Protein AF-A0A8S3JH93-F1 (afdb_monomer_lite)

InterPro domains:
  IPR000608 Ubiquitin-conjugating (UBC), catalytic core domain [PF00179] (3-40)
  IPR000608 Ubiquitin-conjugating (UBC), catalytic core domain [PS50127] (1-40)
  IPR016135 Ubiquitin-conjugating enzyme/RWD-like [G3DSA:3.10.110.10] (1-40)
  IPR016135 Ubiquitin-conjugating enzyme/RWD-like [SSF54495] (2-40)
  IPR050113 Ubiquitin-conjugating enzyme E2-like [PTHR24067] (2-40)

Radius of gyration: 13.34 Å; chains: 1; bounding box: 27×11×37 Å

Foldseek 3Di:
DDPQKDWDWDAQDPPDPRHRHTDIDIWGHDPPPPVDGTDD

Organism: NCBI:txid392030

Sequence (40 aa):
SNPYAWNVILVGPPDTLYEGGFFKARLDFPKEYPIKPPKM

Structure (mmCIF, N/CA/C/O backbone):
data_AF-A0A8S3JH93-F1
#
_entry.id   AF-A0A8S3JH93-F1
#
loop_
_atom_site.group_PDB
_atom_site.id
_atom_site.type_symbol
_atom_site.labe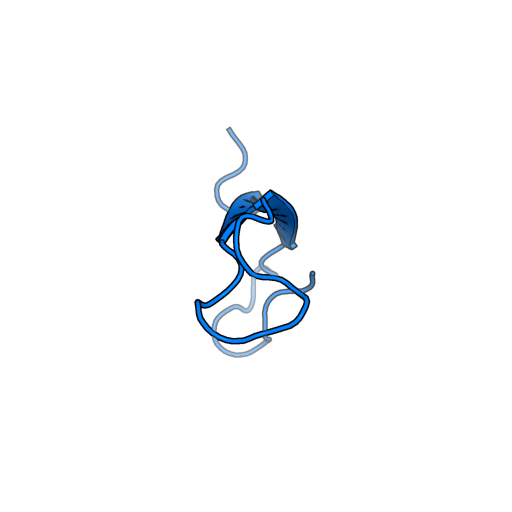l_atom_id
_atom_site.label_alt_id
_atom_site.label_comp_id
_atom_site.label_asym_id
_atom_site.label_entity_id
_atom_site.label_seq_id
_atom_site.pdbx_PDB_ins_code
_atom_site.Cartn_x
_atom_site.Cartn_y
_atom_site.Cartn_z
_atom_site.occupancy
_atom_site.B_iso_or_equiv
_atom_site.auth_seq_id
_atom_site.auth_comp_id
_atom_site.auth_asym_id
_atom_site.auth_atom_id
_atom_site.pdbx_PDB_model_num
ATOM 1 N N . SER A 1 1 ? -5.511 2.902 -21.044 1.00 72.12 1 SER A N 1
ATOM 2 C CA . SER A 1 1 ? -5.212 2.881 -19.596 1.00 72.12 1 SER A CA 1
ATOM 3 C C . SER A 1 1 ? -3.701 2.831 -19.417 1.00 72.12 1 SER A C 1
ATOM 5 O O . SER A 1 1 ? -3.031 2.275 -20.277 1.00 72.12 1 SER A O 1
ATOM 7 N N . ASN A 1 2 ? -3.146 3.460 -18.374 1.00 87.88 2 ASN A N 1
ATOM 8 C CA . ASN A 1 2 ? -1.709 3.387 -18.078 1.00 87.88 2 ASN A CA 1
ATOM 9 C C . ASN A 1 2 ? -1.456 2.218 -17.105 1.00 87.88 2 ASN A C 1
ATOM 11 O O . ASN A 1 2 ? -1.806 2.360 -15.935 1.00 87.88 2 ASN A O 1
ATOM 15 N N . PRO A 1 3 ? -0.873 1.086 -17.542 1.00 89.44 3 PRO A N 1
ATOM 16 C CA . PRO A 1 3 ? -0.669 -0.078 -16.677 1.00 89.44 3 PRO A CA 1
ATOM 17 C C . PRO A 1 3 ? 0.389 0.147 -15.588 1.00 89.44 3 PRO A C 1
ATOM 19 O O . PRO A 1 3 ? 0.480 -0.658 -14.669 1.00 89.44 3 PRO A O 1
ATOM 22 N N . TYR A 1 4 ? 1.169 1.228 -15.670 1.00 95.50 4 TYR A N 1
ATOM 23 C CA . TYR A 1 4 ? 2.198 1.580 -14.691 1.00 95.50 4 TYR A CA 1
ATOM 24 C C . TYR A 1 4 ? 1.693 2.512 -13.582 1.00 95.50 4 TYR A C 1
ATOM 26 O O . TYR A 1 4 ? 2.467 2.858 -12.700 1.00 95.50 4 TYR A O 1
ATOM 34 N N . ALA A 1 5 ? 0.428 2.941 -13.618 1.00 96.06 5 ALA A N 1
ATOM 35 C CA . ALA A 1 5 ? -0.164 3.801 -12.594 1.00 96.06 5 ALA A CA 1
ATOM 36 C C . ALA A 1 5 ? -1.354 3.087 -11.950 1.00 96.06 5 ALA A C 1
ATOM 38 O O . ALA A 1 5 ? -2.377 2.859 -12.600 1.00 96.06 5 ALA A O 1
ATOM 39 N N . TRP A 1 6 ? -1.204 2.692 -10.690 1.00 96.19 6 TRP A N 1
ATOM 40 C CA . TRP A 1 6 ? -2.198 1.914 -9.954 1.00 96.19 6 TRP A CA 1
ATOM 41 C C . TRP A 1 6 ? -2.841 2.779 -8.882 1.00 96.19 6 TRP A C 1
ATOM 43 O O . TRP A 1 6 ? -2.147 3.461 -8.134 1.00 96.19 6 TRP A O 1
ATOM 53 N N . ASN A 1 7 ? -4.166 2.722 -8.778 1.00 96.50 7 ASN A N 1
ATOM 54 C CA . ASN A 1 7 ? -4.886 3.293 -7.646 1.00 96.50 7 ASN A CA 1
ATOM 55 C C . ASN A 1 7 ? -5.158 2.174 -6.645 1.00 96.50 7 ASN A C 1
ATOM 57 O O . ASN A 1 7 ? -5.746 1.156 -7.012 1.00 96.50 7 ASN A O 1
ATOM 61 N N . VAL A 1 8 ? -4.742 2.368 -5.398 1.00 96.50 8 VAL A N 1
ATOM 62 C CA . VAL A 1 8 ? -4.918 1.397 -4.317 1.00 96.50 8 VAL A CA 1
ATOM 63 C C . VAL A 1 8 ? -5.701 2.020 -3.169 1.00 96.50 8 VAL A C 1
ATOM 65 O O . VAL A 1 8 ? -5.656 3.231 -2.940 1.00 96.50 8 VAL A O 1
ATOM 68 N N . ILE A 1 9 ? -6.436 1.176 -2.452 1.00 97.19 9 ILE A N 1
ATOM 69 C CA . ILE A 1 9 ? -7.135 1.542 -1.226 1.00 97.19 9 ILE A CA 1
ATOM 70 C C . ILE A 1 9 ? -6.504 0.746 -0.094 1.00 97.19 9 ILE A C 1
ATOM 72 O O . ILE A 1 9 ? -6.494 -0.483 -0.133 1.00 97.19 9 ILE A O 1
ATOM 76 N N . LEU A 1 10 ? -5.980 1.450 0.902 1.00 96.69 10 LEU A N 1
ATOM 77 C CA . LEU A 1 10 ? -5.516 0.861 2.147 1.00 96.69 10 LEU A CA 1
ATOM 78 C C . LEU A 1 10 ? -6.667 0.920 3.145 1.00 96.69 10 LEU A C 1
ATOM 80 O O . LEU A 1 10 ? -7.241 1.986 3.378 1.00 96.69 10 LEU A O 1
ATOM 84 N N . VAL A 1 11 ? -7.006 -0.233 3.711 1.00 97.88 11 VAL A N 1
ATOM 85 C CA . VAL A 1 11 ? -8.008 -0.340 4.770 1.00 97.88 11 VAL A CA 1
ATOM 86 C C . VAL A 1 11 ? -7.279 -0.330 6.102 1.00 97.88 11 VAL A C 1
ATOM 88 O O . VAL A 1 11 ? -6.313 -1.071 6.293 1.00 97.88 11 VAL A O 1
ATOM 91 N N . GLY A 1 12 ? -7.729 0.537 6.999 1.00 97.88 12 GLY A N 1
ATOM 92 C CA . GLY A 1 12 ? -7.191 0.638 8.343 1.00 97.88 12 GLY A CA 1
ATOM 93 C C . GLY A 1 12 ? -7.331 -0.676 9.115 1.00 97.88 12 GLY A C 1
ATOM 94 O O . GLY A 1 12 ? -8.444 -1.205 9.177 1.00 97.88 12 GLY A O 1
ATOM 95 N N . PRO A 1 13 ? -6.245 -1.215 9.696 1.00 98.12 13 PRO A N 1
ATOM 96 C CA . PRO A 1 13 ? -6.311 -2.447 10.473 1.00 98.12 13 PRO A CA 1
ATOM 97 C C . PRO A 1 13 ? -7.191 -2.292 11.723 1.00 98.12 13 PRO A C 1
ATOM 99 O O . PRO A 1 13 ? -7.221 -1.195 12.295 1.00 98.12 13 PRO A O 1
ATOM 102 N N . PRO A 1 14 ? -7.851 -3.373 12.174 1.00 97.44 14 PRO A N 1
ATOM 103 C CA . PRO A 1 14 ? -8.566 -3.378 13.446 1.00 97.44 14 PRO A CA 1
ATOM 104 C C . PRO A 1 14 ? -7.609 -3.170 14.623 1.00 97.44 14 PRO A C 1
ATOM 106 O O . PRO A 1 14 ? -6.409 -3.435 14.506 1.00 97.44 14 PRO A O 1
ATOM 109 N N . ASP A 1 15 ? -8.145 -2.689 15.742 1.00 96.88 15 ASP A N 1
ATOM 110 C CA . ASP A 1 15 ? -7.425 -2.419 16.991 1.00 96.88 15 ASP A CA 1
ATOM 111 C C . ASP A 1 15 ? -6.291 -1.386 16.837 1.00 96.88 15 ASP A C 1
ATOM 113 O O . ASP A 1 15 ? -5.309 -1.368 17.584 1.00 96.88 15 ASP A O 1
ATOM 117 N N . THR A 1 16 ? -6.423 -0.486 15.859 1.00 97.88 16 THR A N 1
ATOM 118 C CA . THR A 1 16 ? -5.519 0.654 15.657 1.00 97.88 16 THR A CA 1
ATOM 119 C C . THR A 1 16 ? -6.308 1.955 15.563 1.00 97.88 16 THR A C 1
ATOM 121 O O . THR A 1 16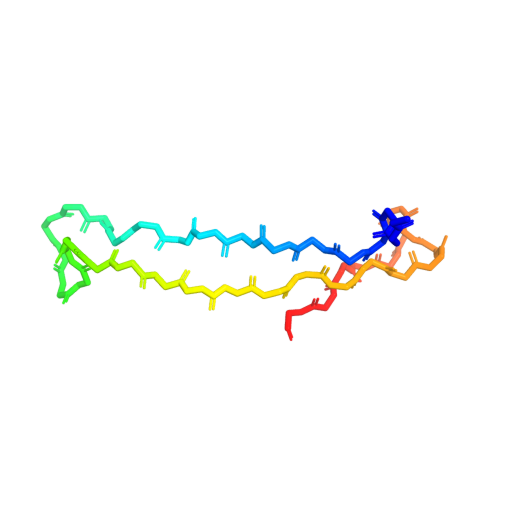 ? -7.499 1.959 15.271 1.00 97.88 16 THR A O 1
ATOM 124 N N . LEU A 1 17 ? -5.633 3.098 15.712 1.00 97.75 17 LEU A N 1
ATOM 125 C CA . LEU A 1 17 ? -6.253 4.416 15.497 1.00 97.75 17 LEU A CA 1
ATOM 126 C C . LEU A 1 17 ? -6.750 4.639 14.059 1.00 97.75 17 LEU A C 1
ATOM 128 O O . LEU A 1 17 ? -7.439 5.621 13.793 1.00 97.75 17 LEU A O 1
ATOM 132 N N . TYR A 1 18 ? -6.370 3.762 13.130 1.00 97.56 18 TYR A N 1
ATOM 133 C CA . TYR A 1 18 ? -6.763 3.837 11.731 1.00 97.56 18 TYR A CA 1
ATOM 134 C C . TYR A 1 18 ? -7.966 2.947 11.406 1.00 97.56 18 TYR A C 1
ATOM 136 O O . TYR A 1 18 ? -8.431 2.998 10.269 1.00 97.56 18 TYR A O 1
ATOM 144 N N . GLU A 1 19 ? -8.457 2.140 12.356 1.00 98.06 19 GLU A N 1
ATOM 145 C CA . GLU A 1 19 ? -9.567 1.204 12.156 1.00 98.06 19 GLU A CA 1
ATOM 146 C C . GLU A 1 19 ? -10.781 1.874 11.491 1.00 98.06 19 GLU A C 1
ATOM 148 O O . GLU A 1 19 ? -11.169 2.994 11.824 1.00 98.06 19 GLU A O 1
ATOM 153 N N . GLY A 1 20 ? -11.362 1.193 10.496 1.00 96.75 20 GLY A N 1
ATOM 154 C CA . GLY A 1 20 ? -12.482 1.711 9.700 1.00 96.75 20 GLY A CA 1
ATOM 155 C C . GLY A 1 20 ? -12.100 2.786 8.670 1.00 96.75 20 GLY A C 1
ATOM 156 O O . GLY A 1 20 ? -12.945 3.204 7.877 1.00 96.75 20 GLY A O 1
ATOM 157 N N . GLY A 1 21 ? -10.838 3.222 8.639 1.00 97.56 21 GLY A N 1
ATOM 158 C CA . GLY A 1 21 ? -10.322 4.176 7.663 1.00 97.56 21 GLY A CA 1
ATOM 159 C C . GLY A 1 21 ? -10.143 3.579 6.263 1.00 97.56 21 GLY A C 1
ATOM 160 O O . GLY A 1 21 ? -9.718 2.434 6.103 1.00 97.56 21 GLY A O 1
ATOM 161 N N . PHE A 1 22 ? -10.414 4.393 5.239 1.00 97.50 22 PHE A N 1
ATOM 162 C CA . PHE A 1 22 ? -10.148 4.084 3.831 1.00 97.50 22 PHE A CA 1
ATOM 163 C C . PHE A 1 22 ? -9.200 5.129 3.246 1.00 97.50 22 PHE A C 1
ATOM 165 O O . PHE A 1 22 ? -9.586 6.277 3.016 1.00 97.50 22 PHE A O 1
ATOM 172 N N . PHE A 1 23 ? -7.965 4.728 2.963 1.00 97.12 23 PHE A N 1
ATOM 173 C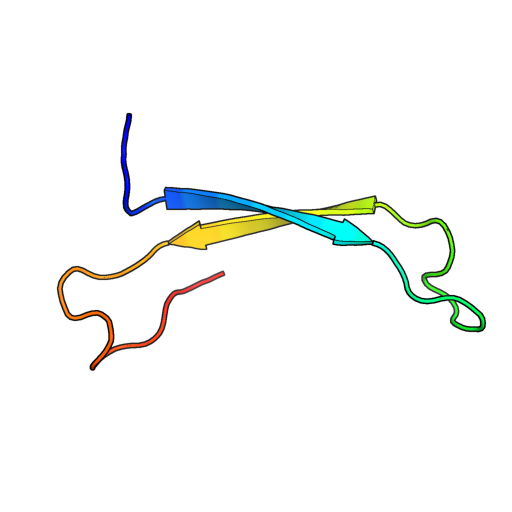 CA . PHE A 1 23 ? -6.920 5.633 2.492 1.00 97.12 23 PHE A CA 1
ATOM 174 C C . PHE A 1 23 ? -6.618 5.355 1.024 1.00 97.12 23 PHE A C 1
ATOM 176 O O . PHE A 1 23 ? -6.206 4.257 0.654 1.00 97.12 23 PHE A O 1
ATOM 183 N N . LYS A 1 24 ? -6.841 6.357 0.170 1.00 96.62 24 LYS A N 1
ATOM 184 C CA . LYS A 1 24 ? -6.510 6.269 -1.255 1.00 96.62 24 LYS A CA 1
ATOM 185 C C . LYS A 1 24 ? -5.032 6.575 -1.441 1.00 96.62 24 LYS A C 1
ATOM 187 O O . LYS A 1 24 ? -4.566 7.607 -0.967 1.00 96.62 24 LYS A O 1
ATOM 192 N N . ALA A 1 25 ? -4.334 5.725 -2.177 1.00 96.31 25 ALA A N 1
ATOM 193 C CA . ALA A 1 25 ? -2.967 5.976 -2.602 1.00 96.31 25 ALA A CA 1
ATOM 194 C C . ALA A 1 25 ? -2.799 5.632 -4.083 1.00 96.31 25 ALA A C 1
ATOM 196 O O . ALA A 1 25 ? -3.603 4.904 -4.677 1.00 96.31 25 ALA A O 1
ATOM 197 N N . ARG A 1 26 ? -1.744 6.175 -4.679 1.00 96.38 26 ARG A N 1
ATOM 198 C CA . ARG A 1 26 ? -1.350 5.900 -6.054 1.00 96.38 26 ARG A CA 1
ATOM 199 C C . ARG A 1 26 ? 0.027 5.256 -6.032 1.00 96.38 26 ARG A C 1
ATOM 201 O O . ARG A 1 26 ? 0.863 5.665 -5.249 1.00 96.38 26 ARG A O 1
ATOM 208 N N . LEU A 1 27 ? 0.245 4.247 -6.862 1.00 97.00 27 LEU A N 1
ATOM 209 C CA . LEU A 1 27 ? 1.562 3.664 -7.088 1.00 97.00 27 LEU A CA 1
AT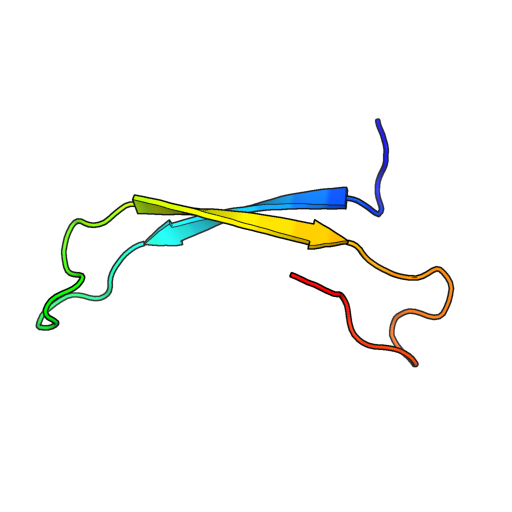OM 210 C C . LEU A 1 27 ? 1.951 3.880 -8.545 1.00 97.00 27 LEU A C 1
ATOM 212 O O . LEU A 1 27 ? 1.240 3.439 -9.450 1.00 97.00 27 LEU A O 1
ATOM 216 N N . ASP A 1 28 ? 3.081 4.539 -8.765 1.00 97.31 28 ASP A N 1
ATOM 217 C CA . ASP A 1 28 ? 3.670 4.751 -10.080 1.00 97.31 28 ASP A CA 1
ATOM 218 C C . ASP A 1 28 ? 4.909 3.855 -10.241 1.00 97.31 28 ASP A C 1
ATOM 220 O O . ASP A 1 28 ? 5.922 3.995 -9.547 1.00 97.31 28 ASP A O 1
ATOM 224 N N . PHE A 1 29 ? 4.819 2.909 -11.173 1.00 97.62 29 PHE A N 1
ATOM 225 C CA . PHE A 1 29 ? 5.861 1.938 -11.481 1.00 97.62 29 PHE A CA 1
ATOM 226 C C . PHE A 1 29 ? 6.821 2.503 -12.538 1.00 97.62 29 PHE A C 1
ATOM 228 O O . PHE A 1 29 ? 6.382 2.897 -13.623 1.00 97.62 29 PHE A O 1
ATOM 235 N N . PRO A 1 30 ? 8.140 2.534 -12.273 1.00 96.56 30 PRO A N 1
ATOM 236 C CA . PRO A 1 30 ? 9.115 2.885 -13.295 1.00 96.56 30 PRO A CA 1
ATOM 237 C C . PRO A 1 30 ? 9.228 1.768 -14.343 1.00 96.56 30 PRO A C 1
ATOM 239 O O . PRO A 1 30 ? 8.860 0.618 -14.099 1.00 96.56 30 PRO A O 1
ATOM 242 N N . LYS A 1 31 ? 9.802 2.086 -15.508 1.00 94.75 31 LYS A N 1
ATOM 243 C CA . LYS A 1 31 ? 10.022 1.100 -16.58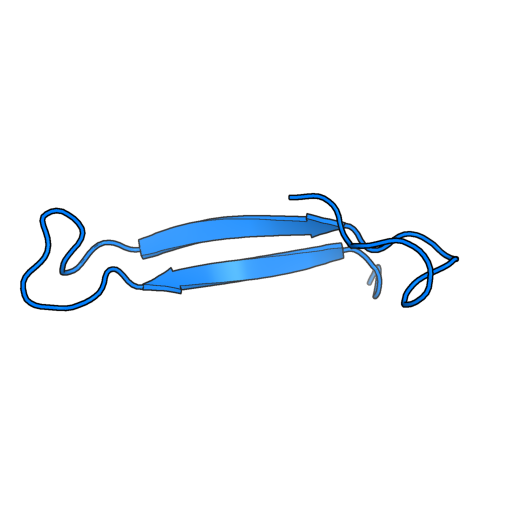2 1.00 94.75 31 LYS A CA 1
ATOM 244 C C . LYS A 1 31 ? 10.991 -0.008 -16.169 1.00 94.75 31 LYS A C 1
ATOM 246 O O . LYS A 1 31 ? 10.929 -1.105 -16.703 1.00 94.75 31 LYS A O 1
ATOM 251 N N . GLU A 1 32 ? 11.881 0.292 -15.232 1.00 96.81 32 GLU A N 1
ATOM 252 C CA . GLU A 1 32 ? 12.898 -0.618 -14.716 1.00 96.81 32 GLU A CA 1
ATOM 253 C C . GLU A 1 32 ? 12.394 -1.483 -13.555 1.00 96.81 32 GLU A C 1
ATOM 255 O O . GLU A 1 32 ? 13.186 -2.188 -12.936 1.00 96.81 32 GLU A O 1
ATOM 260 N N . TYR A 1 33 ? 11.104 -1.434 -13.214 1.00 94.56 33 TYR A N 1
ATOM 261 C CA . TYR A 1 33 ? 10.531 -2.376 -12.255 1.00 94.56 33 TYR A CA 1
ATOM 262 C C . TYR A 1 33 ? 10.724 -3.826 -12.756 1.00 94.56 33 TYR A C 1
ATOM 264 O O . TYR A 1 33 ? 10.491 -4.081 -13.940 1.00 94.56 33 TYR A O 1
ATOM 272 N N . PRO A 1 34 ? 11.150 -4.789 -11.909 1.00 95.19 34 PRO A N 1
ATOM 273 C CA . PRO A 1 34 ? 11.280 -4.721 -10.447 1.00 95.19 34 PRO A CA 1
ATOM 274 C C . PRO A 1 34 ? 12.653 -4.276 -9.911 1.00 95.19 34 PRO A C 1
ATOM 276 O O . PRO A 1 34 ? 12.836 -4.237 -8.698 1.00 95.19 34 PRO A O 1
ATOM 279 N N . ILE A 1 35 ? 13.619 -3.928 -10.770 1.00 97.75 35 ILE A N 1
ATOM 280 C CA . ILE A 1 35 ? 14.963 -3.477 -10.352 1.00 97.75 35 ILE A CA 1
ATOM 281 C C . ILE A 1 35 ? 14.877 -2.158 -9.572 1.00 97.75 35 ILE A C 1
ATOM 283 O O . ILE A 1 35 ? 15.587 -1.971 -8.585 1.00 97.75 35 ILE A O 1
ATOM 287 N N . LYS A 1 36 ? 14.000 -1.239 -10.002 1.00 96.56 36 LYS A N 1
ATOM 288 C CA . LYS A 1 36 ? 13.661 -0.021 -9.249 1.00 96.56 36 LYS A CA 1
ATOM 289 C C . LYS A 1 36 ? 12.272 -0.156 -8.616 1.00 96.56 36 LYS A C 1
ATOM 291 O O . LYS A 1 36 ? 11.356 -0.615 -9.300 1.00 96.56 36 LYS A O 1
ATOM 296 N N . PRO A 1 37 ? 12.087 0.270 -7.353 1.00 96.56 37 PRO A N 1
ATOM 297 C CA . PRO A 1 37 ? 10.798 0.172 -6.677 1.00 96.56 37 PRO A CA 1
ATOM 298 C C . PRO A 1 37 ? 9.768 1.152 -7.267 1.00 96.56 37 PRO A C 1
AT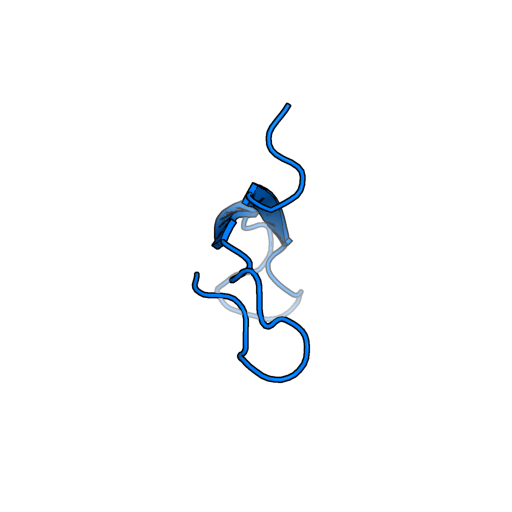OM 300 O O . PRO A 1 37 ? 10.154 2.159 -7.875 1.00 96.56 37 PRO A O 1
ATOM 303 N N . PRO A 1 38 ? 8.461 0.894 -7.074 1.00 96.75 38 PRO A N 1
ATOM 304 C CA . PRO A 1 38 ? 7.423 1.872 -7.367 1.00 96.75 38 PRO A CA 1
ATOM 305 C C . PRO A 1 38 ? 7.535 3.074 -6.423 1.00 96.75 38 PRO A C 1
ATOM 307 O O . PRO A 1 38 ? 8.097 2.980 -5.328 1.00 96.75 38 PRO A O 1
ATOM 310 N N . LYS A 1 39 ? 6.974 4.202 -6.849 1.00 94.75 39 LYS A N 1
ATOM 311 C CA . LYS A 1 39 ? 6.808 5.400 -6.020 1.00 94.75 39 LYS A CA 1
ATOM 312 C C . LYS A 1 39 ? 5.346 5.529 -5.609 1.00 94.75 39 LYS A C 1
ATOM 314 O O . LYS A 1 39 ? 4.474 5.184 -6.402 1.00 94.75 39 LYS A O 1
ATOM 319 N N . MET A 1 40 ? 5.114 5.998 -4.386 1.00 87.94 40 MET A N 1
ATOM 320 C CA . MET A 1 40 ? 3.788 6.348 -3.872 1.00 87.94 40 MET A CA 1
ATOM 321 C C . MET A 1 40 ? 3.585 7.860 -3.909 1.00 87.94 40 MET A C 1
ATOM 323 O O . MET A 1 40 ? 4.597 8.565 -3.685 1.00 87.94 40 MET A O 1
#

Secondary structure (DSSP, 8-state):
--TTEEEEEEEPPTTSTTTT-EEEEEEE--TTTTTS--B-

pLDDT: mean 95.55, std 4.44, range [72.12, 98.12]